Protein AF-A0A1V1VY60-F1 (afdb_monomer_lite)

Radius of gyration: 12.99 Å; chains: 1; bounding box: 30×34×28 Å

Structure (mmCIF, N/CA/C/O backbone):
data_AF-A0A1V1VY60-F1
#
_entry.id   AF-A0A1V1VY60-F1
#
loop_
_atom_site.group_PDB
_atom_site.id
_atom_site.type_symbol
_atom_site.label_atom_id
_atom_site.label_alt_id
_atom_site.label_comp_id
_atom_site.label_asym_id
_atom_site.label_entity_id
_atom_site.label_seq_id
_atom_site.pdbx_PDB_ins_code
_atom_site.Cartn_x
_atom_site.Cartn_y
_atom_site.Cartn_z
_atom_site.occupancy
_atom_site.B_iso_or_equiv
_atom_site.auth_seq_id
_atom_site.auth_comp_id
_atom_site.auth_asym_id
_atom_site.auth_atom_id
_atom_site.pdbx_PDB_model_num
ATOM 1 N N . MET A 1 1 ? 8.050 9.108 6.321 1.00 87.69 1 MET A N 1
ATOM 2 C CA . MET A 1 1 ? 8.717 8.137 5.429 1.00 87.69 1 MET A CA 1
ATOM 3 C 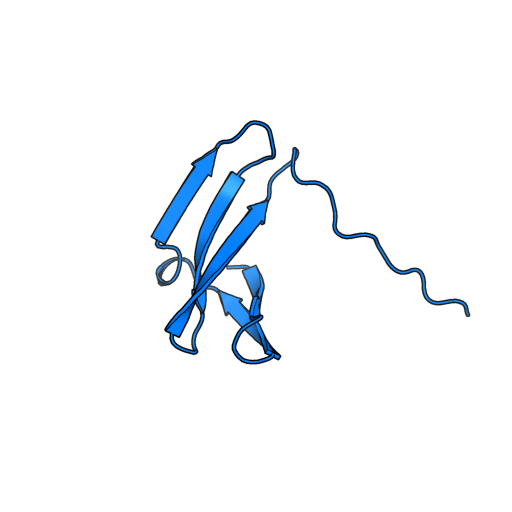C . MET A 1 1 ? 8.621 6.778 6.089 1.00 87.69 1 MET A C 1
ATOM 5 O O . MET A 1 1 ? 8.790 6.724 7.301 1.00 87.69 1 MET A O 1
ATOM 9 N N . PHE A 1 2 ? 8.320 5.732 5.329 1.00 94.75 2 PHE A N 1
ATOM 10 C CA . PHE A 1 2 ? 8.269 4.352 5.820 1.00 94.75 2 PHE A CA 1
ATOM 11 C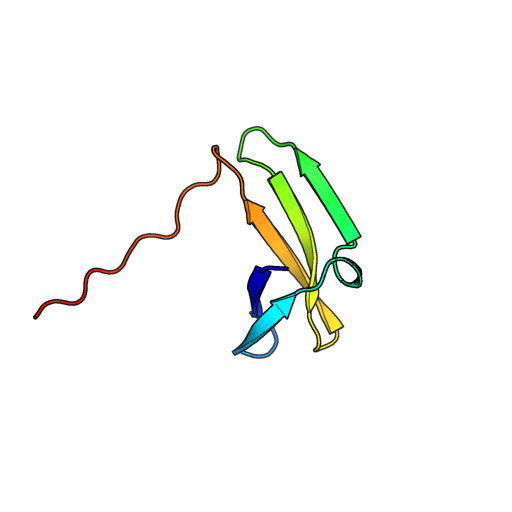 C . PHE A 1 2 ? 8.841 3.408 4.765 1.00 94.75 2 PHE A C 1
ATOM 13 O O . PHE A 1 2 ? 8.827 3.740 3.579 1.00 94.75 2 PHE A O 1
ATOM 20 N N . ASP A 1 3 ? 9.372 2.261 5.178 1.00 95.56 3 ASP A N 1
ATOM 21 C CA . ASP A 1 3 ? 9.722 1.202 4.243 1.00 95.56 3 ASP A CA 1
ATOM 22 C C . ASP A 1 3 ? 8.490 0.356 3.904 1.00 95.56 3 ASP A C 1
ATOM 24 O O . ASP A 1 3 ? 7.607 0.132 4.728 1.00 95.56 3 ASP A O 1
ATOM 28 N N . HIS A 1 4 ? 8.415 -0.096 2.658 1.00 96.25 4 HIS A N 1
ATOM 29 C CA . HIS A 1 4 ? 7.359 -0.976 2.188 1.00 96.25 4 HIS A CA 1
ATOM 30 C C . HIS A 1 4 ? 7.939 -2.012 1.230 1.00 96.25 4 HIS A C 1
ATOM 32 O O . HIS A 1 4 ? 8.750 -1.689 0.359 1.00 96.25 4 HIS A O 1
ATOM 38 N N . TYR A 1 5 ? 7.524 -3.268 1.387 1.00 97.00 5 TYR A N 1
ATOM 39 C CA . TYR A 1 5 ? 7.796 -4.310 0.406 1.00 97.00 5 TYR A CA 1
ATOM 40 C C . TYR A 1 5 ? 6.708 -4.282 -0.667 1.00 97.00 5 TYR A C 1
ATOM 42 O O . TYR A 1 5 ? 5.583 -4.707 -0.424 1.00 97.00 5 TYR A O 1
ATOM 50 N N . CYS A 1 6 ? 7.051 -3.772 -1.848 1.00 96.81 6 CYS A N 1
ATOM 51 C CA . CYS A 1 6 ? 6.105 -3.646 -2.946 1.00 96.81 6 CYS A CA 1
ATOM 52 C C . CYS A 1 6 ? 5.783 -5.024 -3.534 1.00 96.81 6 CYS A C 1
ATOM 54 O O . CYS A 1 6 ? 6.673 -5.702 -4.057 1.00 96.81 6 CYS A O 1
ATOM 56 N N . THR A 1 7 ? 4.506 -5.402 -3.518 1.00 96.75 7 THR A N 1
ATOM 57 C CA . THR A 1 7 ? 4.053 -6.696 -4.056 1.00 96.75 7 THR A CA 1
ATOM 58 C C . THR A 1 7 ? 4.182 -6.794 -5.578 1.00 96.75 7 THR A C 1
ATOM 60 O O . THR A 1 7 ? 4.311 -7.892 -6.108 1.00 96.75 7 THR A O 1
ATOM 63 N N . ALA A 1 8 ? 4.225 -5.659 -6.286 1.00 97.56 8 ALA A N 1
ATOM 64 C CA . ALA A 1 8 ? 4.332 -5.630 -7.744 1.00 97.56 8 ALA A CA 1
ATOM 65 C C . ALA A 1 8 ? 5.764 -5.839 -8.261 1.00 97.56 8 ALA A C 1
ATOM 67 O O . ALA A 1 8 ? 5.966 -6.509 -9.269 1.00 97.56 8 ALA A O 1
ATOM 68 N N . CYS A 1 9 ? 6.771 -5.258 -7.599 1.00 96.88 9 CYS A N 1
ATOM 69 C CA . CYS A 1 9 ? 8.169 -5.344 -8.048 1.00 96.88 9 CYS A CA 1
ATOM 70 C C . CYS A 1 9 ? 9.081 -6.151 -7.119 1.00 96.88 9 CYS A C 1
ATOM 72 O O . CYS A 1 9 ? 10.282 -6.227 -7.379 1.00 96.88 9 CYS A O 1
ATOM 74 N 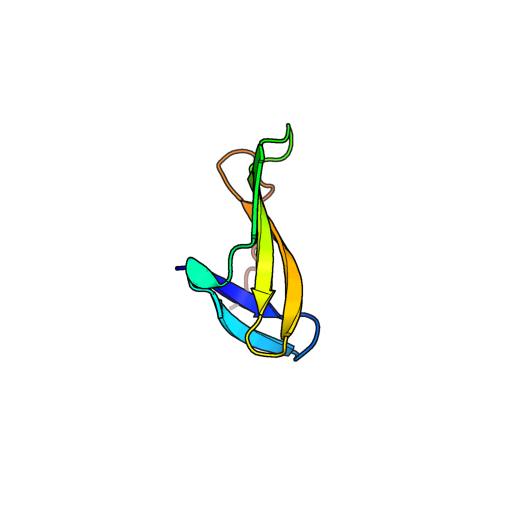N . ALA A 1 10 ? 8.529 -6.740 -6.053 1.00 97.25 10 ALA A N 1
ATOM 75 C CA . ALA A 1 10 ? 9.230 -7.594 -5.096 1.00 97.25 10 ALA A CA 1
ATOM 76 C C . ALA A 1 10 ? 10.461 -6.934 -4.439 1.00 97.25 10 ALA A C 1
ATOM 78 O O . ALA A 1 10 ? 11.432 -7.603 -4.081 1.00 97.25 10 ALA A O 1
ATOM 79 N N . LYS A 1 11 ? 10.433 -5.604 -4.275 1.00 96.00 11 LYS A N 1
ATOM 80 C CA . LYS A 1 11 ? 11.521 -4.811 -3.683 1.00 96.00 11 LYS A CA 1
ATOM 81 C C . LYS A 1 11 ? 11.045 -4.093 -2.429 1.00 96.00 11 LYS A C 1
ATOM 83 O O . LYS A 1 11 ? 9.935 -3.563 -2.394 1.00 96.00 11 LYS A O 1
ATOM 88 N N . ARG A 1 12 ? 11.927 -4.007 -1.429 1.00 96.94 12 ARG A N 1
ATOM 89 C CA . ARG A 1 12 ? 11.753 -3.095 -0.294 1.00 96.94 12 ARG A CA 1
ATOM 90 C C . ARG A 1 12 ? 12.183 -1.694 -0.712 1.00 96.94 12 ARG A C 1
ATOM 92 O O . ARG A 1 12 ? 13.291 -1.510 -1.209 1.00 96.94 12 ARG A O 1
ATOM 99 N N . GLN A 1 13 ? 11.293 -0.729 -0.546 1.00 95.69 13 GLN A N 1
ATOM 100 C CA . GLN A 1 13 ? 11.480 0.649 -0.986 1.00 95.69 13 GLN A CA 1
ATOM 101 C C . GLN A 1 13 ? 11.084 1.617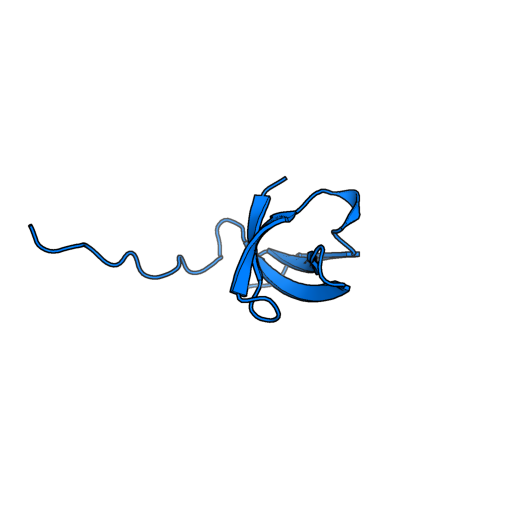 0.126 1.00 95.69 13 GLN A C 1
ATOM 103 O O .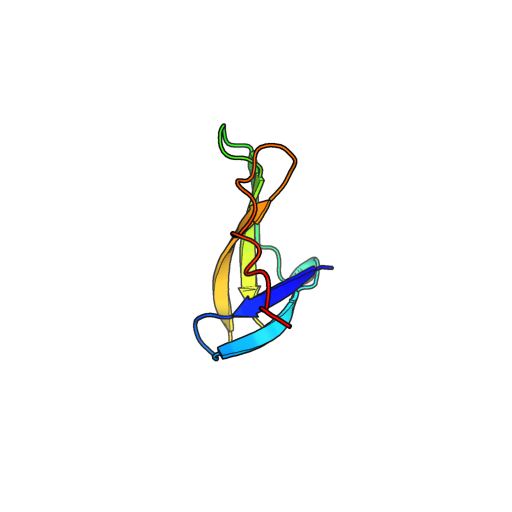 GLN A 1 13 ? 10.217 1.305 0.937 1.00 95.69 13 GLN A O 1
ATOM 108 N N . LEU A 1 14 ? 11.697 2.801 0.141 1.00 97.25 14 LEU A N 1
ATOM 109 C CA . LEU A 1 14 ? 11.267 3.903 0.999 1.00 97.25 14 LEU A CA 1
ATOM 110 C C . LEU A 1 14 ? 10.145 4.684 0.311 1.00 97.25 14 LEU A C 1
ATOM 112 O O . LEU A 1 14 ? 10.335 5.234 -0.778 1.00 97.25 14 LEU A O 1
ATOM 116 N N . ILE A 1 15 ? 8.993 4.747 0.972 1.00 97.69 15 ILE A N 1
ATOM 117 C CA . ILE A 1 15 ? 7.833 5.530 0.558 1.00 97.69 15 ILE A CA 1
ATOM 118 C C . ILE A 1 15 ? 7.887 6.896 1.245 1.00 97.69 15 ILE A C 1
ATOM 120 O O . ILE A 1 15 ? 7.945 7.025 2.477 1.00 97.69 15 ILE A O 1
ATOM 124 N N . PHE A 1 16 ? 7.897 7.934 0.413 1.00 96.81 16 PHE A N 1
ATOM 125 C CA . PHE A 1 16 ? 7.929 9.335 0.829 1.00 96.81 16 PHE A CA 1
ATOM 126 C C . PHE A 1 16 ? 6.509 9.901 0.937 1.00 96.81 16 PHE A C 1
ATOM 128 O O . PHE A 1 16 ? 5.574 9.358 0.358 1.00 96.81 16 PHE A O 1
ATOM 135 N N . SER A 1 17 ? 6.338 11.012 1.659 1.00 95.88 17 SER A N 1
ATOM 136 C CA . SER A 1 17 ? 5.021 11.650 1.826 1.00 95.88 17 SER A CA 1
ATOM 137 C C . SER A 1 17 ? 4.387 12.067 0.498 1.00 95.88 17 SER A C 1
ATOM 139 O O . SER A 1 17 ? 3.177 11.973 0.363 1.00 95.88 17 SER A O 1
ATOM 141 N N . SER A 1 18 ? 5.191 12.458 -0.494 1.00 97.06 18 SER A N 1
ATOM 142 C CA . SER A 1 18 ? 4.718 12.800 -1.843 1.00 97.06 18 SER A CA 1
ATOM 143 C C . SER A 1 18 ? 4.127 11.622 -2.623 1.00 97.06 18 SER A C 1
ATOM 145 O O . SER A 1 18 ? 3.420 11.846 -3.597 1.00 97.06 18 SER A O 1
ATOM 147 N N . GLN A 1 19 ? 4.417 10.383 -2.220 1.00 97.88 19 GLN A N 1
ATOM 148 C CA . GLN A 1 19 ? 3.851 9.170 -2.816 1.00 97.88 19 GLN A CA 1
ATOM 149 C C . GLN A 1 19 ? 2.551 8.730 -2.127 1.00 97.88 19 GLN A C 1
ATOM 151 O O . GLN A 1 19 ? 1.897 7.814 -2.615 1.00 97.88 19 GLN A O 1
ATOM 156 N N . VAL A 1 20 ? 2.177 9.343 -0.998 1.00 97.94 20 VAL A N 1
ATOM 157 C CA . VAL A 1 20 ? 0.937 9.031 -0.275 1.00 97.94 20 VAL A CA 1
ATOM 158 C C . VAL A 1 20 ? -0.219 9.788 -0.920 1.00 97.94 20 VAL A C 1
ATOM 160 O O . VAL A 1 20 ? -0.201 11.014 -0.983 1.00 97.94 20 VAL A O 1
ATOM 163 N N . SER A 1 21 ? -1.230 9.054 -1.377 1.00 98.19 21 SER A N 1
ATOM 164 C CA . SER A 1 21 ? -2.407 9.610 -2.048 1.00 98.19 21 SER A CA 1
ATOM 165 C C . SER A 1 21 ? -3.602 9.768 -1.110 1.00 98.19 21 SER A C 1
ATOM 167 O O . SER A 1 21 ? -4.402 10.684 -1.294 1.00 98.19 21 SER A O 1
ATOM 169 N N . SER A 1 22 ? -3.728 8.925 -0.078 1.00 98.06 22 SER A N 1
ATOM 170 C CA . SER A 1 22 ? -4.784 9.074 0.926 1.00 98.06 22 SER A CA 1
ATOM 171 C C . SER A 1 22 ? -4.435 8.462 2.283 1.00 98.06 22 SER A C 1
ATOM 173 O O . SER A 1 22 ? -3.584 7.578 2.414 1.00 98.06 22 SER A O 1
ATOM 175 N N . LEU A 1 23 ? -5.130 8.962 3.308 1.00 97.50 23 LEU A N 1
ATOM 176 C CA . LEU A 1 23 ? -5.122 8.457 4.676 1.00 97.50 23 LEU A CA 1
ATOM 177 C C . LEU A 1 23 ? -6.570 8.381 5.159 1.00 97.50 23 LEU A C 1
ATOM 179 O O . LEU A 1 23 ? -7.272 9.392 5.176 1.00 97.50 23 LEU A O 1
ATOM 183 N N . THR A 1 24 ? -7.035 7.196 5.541 1.00 98.12 24 THR A N 1
ATOM 184 C CA . THR A 1 24 ? -8.412 6.986 6.010 1.00 98.12 24 THR A CA 1
ATOM 185 C C . THR A 1 24 ? -8.411 6.223 7.325 1.00 98.12 24 THR A C 1
ATOM 187 O O . THR A 1 24 ? -7.826 5.148 7.424 1.00 98.12 24 THR A O 1
ATOM 190 N N . ASN A 1 25 ? -9.068 6.774 8.347 1.00 96.94 25 ASN A N 1
ATOM 191 C CA . ASN A 1 25 ? -9.275 6.072 9.612 1.00 96.94 25 ASN A CA 1
ATOM 192 C C . ASN A 1 25 ? -10.401 5.047 9.449 1.00 96.94 25 ASN A C 1
ATOM 194 O O . ASN A 1 25 ? -11.477 5.381 8.958 1.00 96.94 25 ASN A O 1
ATOM 198 N N . THR A 1 26 ? -10.149 3.821 9.886 1.00 95.62 26 THR A N 1
ATOM 199 C CA . THR A 1 26 ? -11.113 2.718 9.932 1.00 95.62 26 THR A CA 1
ATOM 200 C C . THR A 1 26 ? -11.053 2.061 11.308 1.00 95.62 26 THR A C 1
ATOM 202 O O . THR A 1 26 ? -10.090 2.265 12.053 1.00 95.62 26 THR A O 1
ATOM 205 N N . ASP A 1 27 ? -12.023 1.205 11.623 1.00 95.44 27 ASP A N 1
ATOM 206 C CA . ASP A 1 27 ? -12.007 0.424 12.868 1.00 95.44 27 ASP A CA 1
ATOM 207 C C . ASP A 1 27 ? -10.795 -0.528 12.956 1.00 95.44 27 ASP A C 1
ATOM 209 O O . ASP A 1 27 ? -10.390 -0.928 14.045 1.00 95.44 27 ASP A O 1
ATOM 213 N N . GLN A 1 28 ? -10.172 -0.857 11.816 1.00 92.50 28 GLN A N 1
ATOM 214 C CA . GLN A 1 28 ? -8.989 -1.721 11.715 1.00 92.50 28 GLN A CA 1
ATOM 215 C C . GLN A 1 28 ? -7.660 -0.950 11.804 1.00 92.50 28 GLN A C 1
ATOM 217 O O . GLN A 1 28 ? -6.589 -1.555 11.776 1.00 92.50 28 GLN A O 1
ATOM 222 N N . GLY A 1 29 ? -7.706 0.382 11.890 1.00 95.94 29 GLY A N 1
ATOM 223 C CA . GLY A 1 29 ? -6.539 1.261 11.854 1.00 95.94 29 GLY A CA 1
ATOM 224 C C . GLY A 1 29 ? -6.587 2.271 10.712 1.00 95.94 29 GLY A C 1
ATOM 225 O O . GLY A 1 29 ? -7.625 2.518 10.097 1.00 95.94 29 GLY A O 1
ATOM 226 N N . ILE A 1 30 ? -5.446 2.892 10.440 1.00 97.25 30 ILE A N 1
ATOM 227 C CA . ILE A 1 30 ? -5.295 3.906 9.398 1.00 97.25 30 ILE A CA 1
ATOM 228 C C . ILE A 1 30 ? -4.925 3.192 8.101 1.00 97.25 30 ILE A C 1
ATOM 230 O O . ILE A 1 30 ? -3.842 2.619 8.000 1.00 97.25 30 ILE A O 1
ATOM 234 N N . VAL A 1 31 ? -5.804 3.237 7.105 1.00 97.56 31 VAL A N 1
ATOM 235 C CA . VAL A 1 31 ? -5.494 2.791 5.747 1.00 97.56 31 VAL A CA 1
ATOM 236 C C . VAL A 1 31 ? -4.719 3.901 5.047 1.00 97.56 31 VAL A C 1
ATOM 238 O O . VAL A 1 31 ? -5.215 5.017 4.894 1.00 97.56 31 VAL A O 1
ATOM 241 N N . VAL A 1 32 ? -3.495 3.589 4.633 1.00 97.81 32 VAL A N 1
ATOM 242 C CA . VAL A 1 32 ? -2.630 4.457 3.831 1.00 97.81 32 VAL A CA 1
ATOM 243 C C . VAL A 1 32 ? -2.660 3.948 2.399 1.00 97.81 32 VAL A C 1
ATOM 245 O O . VAL A 1 32 ? -2.282 2.799 2.168 1.00 97.81 32 VAL A O 1
ATOM 248 N N . ALA A 1 33 ? -3.070 4.786 1.449 1.00 98.31 33 ALA A N 1
ATOM 249 C CA . ALA A 1 33 ? -2.901 4.514 0.024 1.00 98.31 33 ALA A CA 1
ATOM 250 C C . ALA A 1 33 ? -1.698 5.295 -0.508 1.00 98.31 33 ALA A C 1
ATOM 252 O O . ALA A 1 33 ? -1.493 6.462 -0.159 1.00 98.31 33 ALA A O 1
ATOM 253 N N . PHE A 1 34 ? -0.875 4.641 -1.320 1.00 98.44 34 PHE A N 1
ATOM 254 C CA . PHE A 1 34 ? 0.344 5.228 -1.863 1.00 98.44 34 PHE A CA 1
ATOM 255 C C . PHE A 1 34 ? 0.768 4.535 -3.155 1.00 98.44 34 PHE A C 1
ATOM 257 O O . PHE A 1 34 ? 0.439 3.374 -3.391 1.00 98.44 34 PHE A O 1
ATOM 264 N N . THR A 1 35 ? 1.556 5.235 -3.963 1.00 98.50 35 THR A N 1
ATOM 265 C CA . THR A 1 35 ? 2.143 4.695 -5.192 1.00 98.50 35 THR A CA 1
ATOM 266 C C . THR A 1 35 ? 3.610 4.363 -4.939 1.00 98.50 35 THR A C 1
ATOM 268 O O . THR A 1 35 ? 4.373 5.204 -4.469 1.00 98.50 35 THR A O 1
ATOM 271 N N . CYS A 1 36 ? 4.027 3.128 -5.213 1.00 97.81 36 CYS A N 1
ATOM 272 C CA . CYS A 1 36 ? 5.434 2.732 -5.134 1.00 97.81 36 CYS A CA 1
ATOM 273 C C . CYS A 1 36 ? 6.260 3.345 -6.272 1.00 97.81 36 CYS A C 1
ATOM 275 O O . CYS A 1 36 ? 5.730 3.731 -7.310 1.00 97.81 36 CYS A O 1
ATOM 277 N N . TRP A 1 37 ? 7.589 3.311 -6.151 1.00 96.88 37 TRP A N 1
ATOM 278 C CA . TRP A 1 37 ? 8.493 3.837 -7.183 1.00 96.88 37 TRP A CA 1
ATOM 279 C C . TRP A 1 37 ? 8.369 3.140 -8.542 1.00 96.88 37 TRP A C 1
ATOM 281 O O . TRP A 1 37 ? 8.728 3.717 -9.563 1.00 96.88 37 TRP A O 1
ATOM 291 N N . CYS A 1 38 ? 7.868 1.902 -8.576 1.00 97.06 38 CYS A N 1
ATOM 292 C CA . CYS A 1 38 ? 7.567 1.205 -9.827 1.00 97.06 38 CYS A CA 1
ATOM 293 C C . CYS A 1 38 ? 6.251 1.657 -10.490 1.00 97.06 38 CYS A C 1
ATOM 295 O O . CYS A 1 38 ? 5.898 1.113 -11.531 1.00 97.06 38 CYS A O 1
ATOM 297 N N . GLY A 1 39 ? 5.522 2.602 -9.891 1.00 97.38 39 GLY A N 1
ATOM 298 C CA . GLY A 1 39 ? 4.226 3.090 -10.365 1.00 97.38 39 GLY A CA 1
ATOM 299 C C . GLY A 1 39 ? 3.024 2.261 -9.907 1.00 97.38 39 GLY A C 1
ATOM 300 O O . GLY A 1 39 ? 1.902 2.582 -10.277 1.00 97.38 39 GLY A O 1
ATOM 301 N N . ALA A 1 40 ? 3.227 1.201 -9.119 1.00 98.00 40 ALA A N 1
ATOM 302 C CA . ALA A 1 40 ? 2.130 0.383 -8.613 1.00 98.00 40 ALA A CA 1
ATOM 303 C C . ALA A 1 40 ? 1.473 1.024 -7.386 1.00 98.00 40 ALA A C 1
ATOM 305 O O . ALA A 1 40 ? 2.162 1.350 -6.416 1.00 98.00 40 ALA A O 1
ATOM 306 N N . ASP A 1 41 ? 0.147 1.121 -7.402 1.00 98.25 41 ASP A N 1
ATOM 307 C CA . ASP A 1 41 ? -0.628 1.536 -6.236 1.00 98.25 41 ASP A CA 1
ATOM 308 C C . ASP A 1 41 ? -0.700 0.4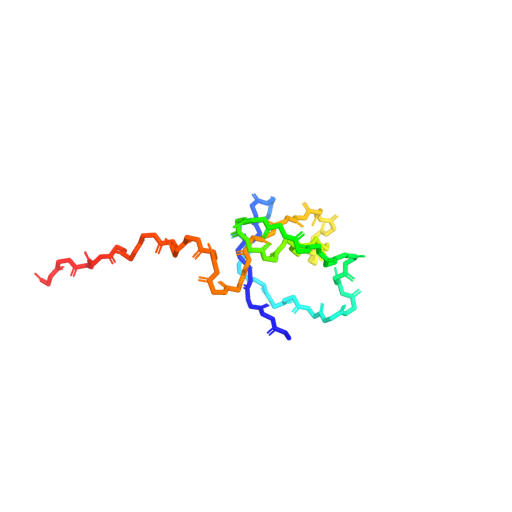07 -5.211 1.00 98.25 41 ASP A C 1
ATOM 310 O O . ASP A 1 41 ? -0.915 -0.760 -5.548 1.00 98.25 41 ASP A O 1
ATOM 314 N N . GLN A 1 42 ? -0.496 0.750 -3.944 1.00 97.75 42 GLN A N 1
ATOM 315 C CA . GLN A 1 42 ? -0.524 -0.167 -2.814 1.00 97.75 42 GLN A CA 1
ATOM 316 C C . GLN A 1 42 ? -1.305 0.459 -1.658 1.00 97.75 42 GLN A C 1
ATOM 318 O O . GLN A 1 42 ? -1.454 1.680 -1.549 1.00 97.75 42 GLN A O 1
ATOM 323 N N . THR A 1 43 ? -1.780 -0.401 -0.764 1.00 97.38 43 THR A N 1
ATOM 324 C CA . THR A 1 43 ? -2.389 0.012 0.496 1.00 97.38 43 THR A CA 1
ATOM 325 C C . THR A 1 43 ? -1.736 -0.711 1.664 1.00 97.38 43 THR A C 1
ATOM 327 O O . THR A 1 43 ? -1.241 -1.832 1.539 1.00 97.38 43 THR A O 1
ATOM 330 N N . MET A 1 44 ? -1.709 -0.050 2.818 1.00 95.31 44 MET A N 1
ATOM 331 C CA . MET A 1 44 ? -1.222 -0.625 4.068 1.00 95.31 44 MET A CA 1
ATOM 332 C C . MET A 1 44 ? -2.086 -0.141 5.227 1.00 95.31 44 MET A C 1
ATOM 334 O O . MET A 1 44 ? -2.447 1.033 5.284 1.00 95.31 44 MET A O 1
ATOM 338 N N . VAL A 1 45 ? -2.382 -1.035 6.168 1.00 96.00 45 VAL A N 1
ATOM 339 C CA . VAL A 1 45 ? -3.031 -0.680 7.434 1.00 96.00 45 VAL A CA 1
ATOM 340 C C . VAL A 1 45 ? -1.951 -0.396 8.476 1.00 96.00 45 VAL A C 1
ATOM 342 O O . VAL A 1 45 ? -1.033 -1.193 8.657 1.00 96.00 45 VAL A O 1
ATOM 345 N N . THR A 1 46 ? -2.043 0.748 9.149 1.00 94.00 46 THR A N 1
ATOM 346 C CA . THR A 1 46 ? -1.112 1.182 10.199 1.00 94.00 46 THR A CA 1
ATOM 347 C C . THR A 1 46 ? -1.853 1.721 11.427 1.00 94.00 46 THR A C 1
ATOM 349 O O . THR A 1 46 ? -3.082 1.760 11.476 1.00 94.00 46 THR A O 1
ATOM 352 N N . GLY A 1 47 ? -1.105 2.154 12.439 1.00 92.00 47 GLY A N 1
ATOM 353 C CA . GLY A 1 47 ? -1.631 2.691 13.691 1.00 92.00 47 GLY A CA 1
ATOM 354 C C . GLY A 1 47 ? -1.882 1.624 14.758 1.00 92.00 47 GLY A C 1
ATOM 355 O O . GLY A 1 47 ? -1.642 0.439 14.556 1.00 92.00 47 GLY A O 1
ATOM 356 N N . ARG A 1 48 ? -2.362 2.060 15.931 1.00 91.00 48 ARG A N 1
ATOM 357 C CA . ARG A 1 48 ? -2.507 1.205 17.127 1.00 91.00 48 ARG A CA 1
ATOM 358 C C . ARG A 1 48 ? -3.467 0.025 16.929 1.00 91.00 48 ARG A C 1
ATOM 360 O O . ARG A 1 48 ? -3.266 -1.006 17.557 1.00 91.00 48 ARG A O 1
ATOM 367 N N . ALA A 1 49 ? -4.503 0.192 16.109 1.00 92.00 49 ALA A N 1
ATOM 368 C CA . ALA A 1 49 ? -5.490 -0.854 15.837 1.00 92.00 49 ALA A CA 1
ATOM 369 C C . ALA A 1 49 ? -5.046 -1.842 14.740 1.00 92.00 49 ALA A C 1
ATOM 371 O O . ALA A 1 49 ? -5.707 -2.859 14.545 1.00 92.00 49 ALA A O 1
ATOM 372 N N . ALA A 1 50 ? -3.932 -1.573 14.046 1.00 89.94 50 ALA A N 1
ATOM 373 C CA . ALA A 1 50 ? -3.429 -2.477 13.022 1.00 89.94 50 ALA A CA 1
ATOM 374 C C . ALA A 1 50 ? -2.986 -3.801 13.653 1.00 89.94 50 ALA A C 1
ATOM 376 O O . ALA A 1 50 ? -2.252 -3.823 14.643 1.00 89.94 50 ALA A O 1
ATOM 377 N N . THR A 1 51 ? -3.405 -4.917 13.055 1.00 82.88 51 THR A N 1
ATOM 378 C CA . THR A 1 51 ? -2.915 -6.235 13.466 1.00 82.88 51 THR A CA 1
ATOM 379 C C . THR A 1 51 ? -1.443 -6.353 13.059 1.00 82.88 51 THR A C 1
ATOM 381 O O . THR A 1 51 ? -1.144 -6.203 11.871 1.00 82.88 51 THR A O 1
ATOM 384 N N . PRO A 1 52 ? -0.508 -6.592 13.997 1.00 68.19 52 PRO A N 1
ATOM 385 C CA . PRO A 1 52 ? 0.900 -6.725 13.655 1.00 68.19 52 PRO A CA 1
ATOM 386 C C . PRO A 1 52 ? 1.106 -7.933 12.738 1.00 68.19 52 PRO A C 1
ATOM 388 O O . PRO A 1 52 ? 0.532 -9.001 12.962 1.00 68.19 52 PRO A O 1
ATOM 391 N N . ALA A 1 53 ? 1.946 -7.769 11.714 1.00 66.94 53 ALA A N 1
ATOM 392 C CA . ALA A 1 53 ? 2.406 -8.896 10.914 1.00 66.94 53 ALA A CA 1
ATOM 393 C C . ALA A 1 53 ? 3.070 -9.913 11.852 1.00 66.94 53 ALA A C 1
ATOM 395 O O . ALA A 1 53 ? 3.913 -9.536 12.669 1.00 66.94 53 ALA A O 1
ATOM 396 N N . SER A 1 54 ? 2.659 -11.181 11.770 1.00 68.62 54 SER A N 1
ATOM 397 C CA . SER A 1 54 ? 3.169 -12.240 12.640 1.00 68.62 54 SER A CA 1
ATOM 398 C C . SER A 1 54 ? 4.697 -12.247 12.620 1.00 68.62 54 SER A C 1
ATOM 400 O O . SER A 1 54 ? 5.312 -12.457 11.574 1.00 68.62 54 SER A O 1
ATOM 402 N N . SER A 1 55 ? 5.318 -11.999 13.773 1.00 68.88 55 SER A N 1
ATOM 403 C CA . SER A 1 55 ? 6.764 -12.105 13.920 1.00 68.88 55 SER A CA 1
ATOM 404 C C . SER A 1 55 ? 7.150 -13.573 13.783 1.00 68.88 55 SER A C 1
ATOM 406 O O . SER A 1 55 ? 6.838 -14.383 14.657 1.00 68.88 55 SER A O 1
ATOM 408 N N . VAL A 1 56 ? 7.808 -13.926 12.682 1.00 75.12 56 VAL A N 1
ATOM 409 C CA . VAL A 1 56 ? 8.423 -15.245 12.538 1.00 75.12 56 VAL A CA 1
ATOM 410 C C . VAL A 1 56 ? 9.671 -15.259 13.416 1.00 75.12 56 VAL A C 1
ATOM 412 O O . VAL A 1 56 ? 10.670 -14.618 13.096 1.00 75.12 56 VAL A O 1
ATOM 415 N N . THR A 1 57 ? 9.605 -15.961 14.543 1.00 78.38 57 THR A N 1
ATOM 416 C CA . THR A 1 57 ? 10.781 -16.240 15.372 1.00 78.38 57 THR A CA 1
ATOM 417 C C . THR A 1 57 ? 11.647 -17.268 14.647 1.00 78.38 57 THR A C 1
ATOM 419 O O . THR A 1 57 ? 11.197 -18.387 14.402 1.00 78.38 57 THR A O 1
ATOM 422 N N . LEU A 1 58 ? 12.879 -16.899 14.289 1.00 71.75 58 LEU A N 1
ATOM 423 C CA . LEU A 1 58 ? 13.865 -17.850 13.775 1.00 71.75 58 LEU A CA 1
ATOM 424 C C . LEU A 1 58 ? 14.315 -18.765 14.926 1.00 71.75 58 LEU A C 1
ATOM 426 O O . LEU A 1 58 ? 14.747 -18.266 15.965 1.00 71.75 58 LEU A O 1
ATOM 430 N N . ALA A 1 59 ? 14.205 -20.083 14.752 1.00 71.25 59 ALA A N 1
ATOM 431 C CA . ALA A 1 59 ? 14.817 -21.046 15.666 1.00 71.25 59 ALA A CA 1
ATOM 432 C C . ALA A 1 59 ? 16.352 -20.952 15.555 1.00 71.25 59 ALA A C 1
ATOM 434 O O . ALA A 1 59 ? 16.870 -20.830 14.443 1.00 71.25 59 ALA A O 1
ATOM 435 N N . ALA A 1 60 ? 17.031 -20.945 16.706 1.00 69.06 60 ALA A N 1
ATOM 436 C CA . ALA A 1 60 ? 18.486 -20.838 16.833 1.00 69.06 60 ALA A CA 1
ATOM 437 C C . ALA A 1 60 ? 19.204 -22.156 16.521 1.00 69.06 60 ALA A C 1
ATOM 439 O O . ALA A 1 60 ? 18.618 -23.224 16.813 1.00 69.06 60 ALA A O 1
#

pLDDT: mean 92.23, std 9.45, range [66.94, 98.5]

Sequence (60 aa):
MFDHYCTACAKRQLIFSSQVSSLTNTDQGIVVAFTCWCGADQTMVTGRAATPASSVTLAA

Foldseek 3Di:
DDWDQDPVPRDIDDFDPVQWDDWDQDQQAIWTWGADPVRDIDIDHDDPSHDDDDDDDDDD

Secondary structure (DSSP, 8-state):
-EEEEETTTTEEEEEPGGGEEEEEEETTEEEEEEE-TTS-EEEEEESTTSPPPP--PPP-